Protein AF-A0A354XIC2-F1 (afdb_monomer)

Foldseek 3Di:
DAALVVLLCCCPVVVDDSVVVCVVCVVVVHDYPPVRVVVVVVVVVVVVVVVVVVVVVVVVPPPPPDDDDDCPVVDPDD

Secondary structure (DSSP, 8-state):
-B-HHHHHHHHHTT---HHHHHHHHHHTTPPB-HHHHHHHHHHHHHHHHHHHHHTTTTTTS----------TTT-S--

Nearest PDB structures (foldseek):
  3hy0-assembly1_A  TM=9.821E-01  e=1.280E-04  Escherichia coli K-12
  3hy1-assembly2_B  TM=9.118E-01  e=6.484E-04  Escherichia coli K-12
  5knn-assembly3_C  TM=9.924E-01  e=4.059E-03  Homo sapiens

Sequence (78 aa):
VLPGETVFKLYDTYGFPFDLTADVCREREVTLDEAGFQRELEAQRERARAASQFGADYTASIELDGETQFTGYERLED

pLDDT: mean 75.92, std 12.24, range [51.62, 89.75]

Radius of gyration: 24.57 Å; Cα contacts (8 Å, |Δi|>4): 46; chains: 1; bounding box: 44×17×67 Å

Solvent-accessible surface area (backbone atoms only — not comparable to full-atom values): 4777 Å² total; per-residue (Å²): 106,48,57,12,66,61,55,42,44,39,34,72,77,69,65,43,54,68,66,59,56,48,50,57,27,55,77,67,77,38,46,73,33,63,70,46,27,53,52,52,53,51,51,50,53,50,50,55,51,53,54,59,61,57,64,63,57,65,73,77,70,68,78,74,88,64,88,80,79,83,56,80,87,81,48,98,67,138

Structure (mmCIF, N/CA/C/O backbone):
data_AF-A0A354XIC2-F1
#
_entry.id   AF-A0A354XIC2-F1
#
loop_
_atom_site.group_PDB
_atom_site.id
_atom_site.type_symbol
_atom_site.label_atom_id
_atom_site.label_alt_id
_atom_site.label_comp_id
_atom_site.label_asym_id
_atom_site.label_entity_id
_atom_site.label_seq_id
_atom_site.pdbx_PDB_ins_code
_atom_site.Cartn_x
_atom_site.Cartn_y
_atom_site.Cartn_z
_atom_site.occupancy
_atom_site.B_iso_or_equiv
_atom_site.auth_seq_id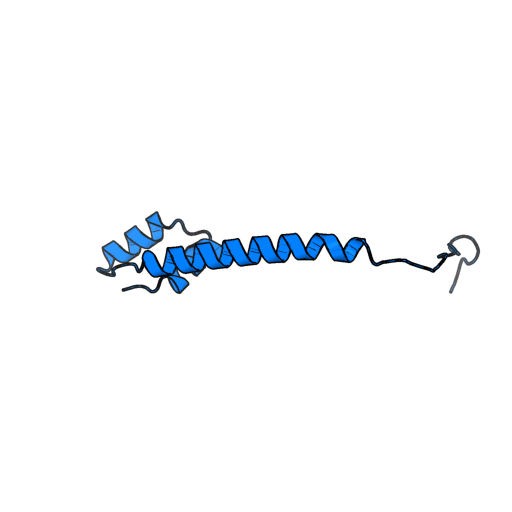
_atom_site.auth_comp_id
_atom_site.auth_asym_id
_atom_site.auth_atom_id
_atom_site.pdbx_PDB_model_num
ATOM 1 N N . VAL A 1 1 ? -12.293 -5.256 9.674 1.00 78.88 1 VAL A N 1
ATOM 2 C CA . VAL A 1 1 ? -10.983 -4.622 9.419 1.00 78.88 1 VAL A CA 1
ATOM 3 C C . VAL A 1 1 ? -10.816 -4.492 7.914 1.00 78.88 1 VAL A C 1
ATOM 5 O O . VAL A 1 1 ? -11.008 -5.492 7.231 1.00 78.88 1 VAL A O 1
ATOM 8 N N . LEU A 1 2 ? -10.574 -3.290 7.390 1.00 79.25 2 LEU A N 1
ATOM 9 C CA . LEU A 1 2 ? -10.306 -3.055 5.973 1.00 79.25 2 LEU A CA 1
ATOM 10 C C . LEU A 1 2 ? -8.878 -3.539 5.661 1.00 79.25 2 LEU A C 1
ATOM 12 O O . LEU A 1 2 ? -7.949 -3.093 6.338 1.00 79.25 2 LEU A O 1
ATOM 16 N N . PRO A 1 3 ? -8.688 -4.451 4.691 1.00 85.94 3 PRO A N 1
ATOM 17 C CA . PRO A 1 3 ? -7.380 -5.025 4.404 1.00 85.94 3 PRO A CA 1
ATOM 18 C C . PRO A 1 3 ? -6.420 -3.970 3.850 1.00 85.94 3 PRO A C 1
ATOM 20 O O . PRO A 1 3 ? -6.805 -3.136 3.024 1.00 85.94 3 PRO A O 1
ATOM 23 N N . GLY A 1 4 ? -5.155 -4.057 4.265 1.00 83.25 4 GLY A N 1
ATOM 24 C CA . GLY A 1 4 ? -4.109 -3.111 3.881 1.00 83.25 4 GLY A CA 1
ATOM 25 C C . GLY A 1 4 ? -3.902 -2.988 2.369 1.00 83.25 4 GLY A C 1
ATOM 26 O O . GLY A 1 4 ? -3.616 -1.898 1.894 1.00 83.25 4 GLY A O 1
ATOM 27 N N . GLU A 1 5 ? -4.152 -4.054 1.600 1.00 84.38 5 GLU A N 1
ATOM 28 C CA . GLU A 1 5 ? -4.099 -4.049 0.126 1.00 84.38 5 GLU A CA 1
ATOM 29 C C . GLU A 1 5 ? -5.135 -3.092 -0.497 1.00 84.38 5 GLU A C 1
ATOM 31 O O . GLU A 1 5 ? -4.851 -2.371 -1.452 1.00 84.38 5 GLU A O 1
ATOM 36 N N . THR A 1 6 ? -6.347 -3.025 0.067 1.00 85.31 6 THR A N 1
ATOM 37 C CA . THR A 1 6 ? -7.392 -2.112 -0.431 1.00 85.31 6 THR A CA 1
ATOM 38 C C . THR A 1 6 ? -7.049 -0.660 -0.112 1.00 85.31 6 THR A C 1
ATOM 40 O O . THR A 1 6 ? -7.228 0.217 -0.955 1.00 85.31 6 THR A O 1
ATOM 43 N N . VAL A 1 7 ? -6.511 -0.413 1.083 1.0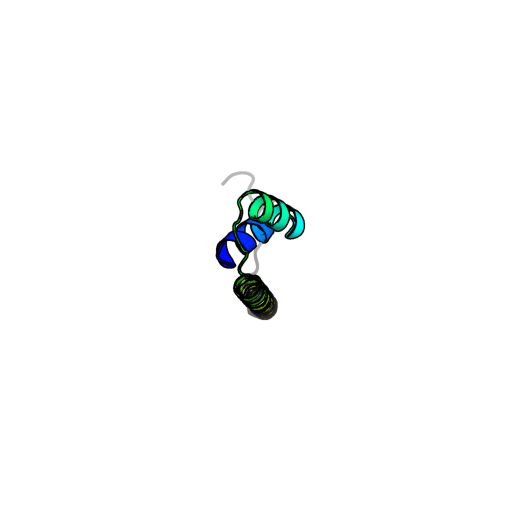0 85.19 7 VAL A N 1
ATOM 44 C CA . VAL A 1 7 ? -6.015 0.907 1.505 1.00 85.19 7 VAL A CA 1
ATOM 45 C C . VAL A 1 7 ? -4.845 1.340 0.630 1.00 85.19 7 VAL A C 1
ATOM 47 O O . VAL A 1 7 ? -4.798 2.474 0.163 1.00 85.19 7 VAL A O 1
ATOM 50 N N . PHE A 1 8 ? -3.935 0.410 0.351 1.00 85.62 8 PHE A N 1
ATOM 51 C CA . PHE A 1 8 ? -2.796 0.624 -0.523 1.00 85.62 8 PHE A CA 1
ATOM 52 C C . PHE A 1 8 ? -3.242 1.002 -1.933 1.00 85.62 8 PHE A C 1
ATOM 54 O O . PHE A 1 8 ? -2.750 1.978 -2.482 1.00 85.62 8 PHE A O 1
ATOM 61 N N . LYS A 1 9 ? -4.252 0.327 -2.485 1.00 86.31 9 LYS A N 1
ATOM 62 C CA . LYS A 1 9 ? -4.814 0.681 -3.792 1.00 86.31 9 LYS A CA 1
ATOM 63 C C . LYS A 1 9 ? -5.458 2.071 -3.808 1.00 86.31 9 LYS A C 1
ATOM 65 O O . LYS A 1 9 ? -5.292 2.803 -4.780 1.00 86.31 9 LYS A O 1
ATOM 70 N N . LEU A 1 10 ? -6.179 2.448 -2.749 1.00 86.75 10 LEU A N 1
ATOM 71 C CA . LEU A 1 10 ? -6.735 3.801 -2.585 1.00 86.75 10 LEU A CA 1
ATOM 72 C C . LEU A 1 10 ? -5.632 4.866 -2.570 1.00 86.75 10 LEU A C 1
ATOM 74 O O . LEU A 1 10 ? -5.774 5.900 -3.219 1.00 86.75 10 LEU A O 1
ATOM 78 N N . TYR A 1 11 ? -4.520 4.573 -1.903 1.00 85.88 11 TYR A N 1
ATOM 79 C CA . TYR A 1 11 ? -3.362 5.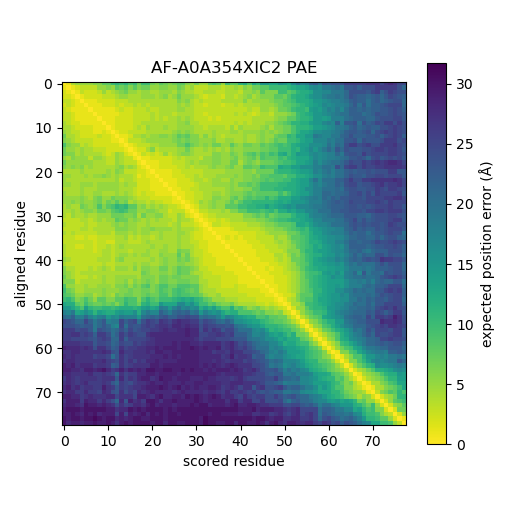452 -1.835 1.00 85.88 11 TYR A CA 1
ATOM 80 C C . TYR A 1 11 ? -2.595 5.543 -3.164 1.00 85.88 11 TYR A C 1
ATOM 82 O O . TYR A 1 11 ? -2.397 6.637 -3.682 1.00 85.88 11 TYR A O 1
ATOM 90 N N . ASP A 1 12 ? -2.205 4.405 -3.738 1.00 83.81 12 ASP A N 1
ATOM 91 C CA . ASP A 1 12 ? -1.333 4.312 -4.913 1.00 83.81 12 ASP A CA 1
ATOM 92 C C . ASP A 1 12 ? -2.062 4.625 -6.228 1.00 83.81 12 ASP A C 1
ATOM 94 O O . ASP A 1 12 ? -1.605 5.439 -7.025 1.00 83.81 12 ASP A O 1
ATOM 98 N N . THR A 1 13 ? -3.229 4.014 -6.456 1.00 84.31 13 THR A N 1
ATOM 99 C CA . THR A 1 13 ? -3.954 4.151 -7.731 1.00 84.31 13 THR A CA 1
ATOM 100 C C . THR A 1 13 ? -4.835 5.393 -7.762 1.00 84.31 13 THR A C 1
ATOM 102 O O . THR A 1 13 ? -4.946 6.052 -8.793 1.00 84.31 13 THR A O 1
ATOM 105 N N . TYR A 1 14 ? -5.499 5.697 -6.646 1.00 84.81 14 TYR A N 1
ATOM 106 C CA . TYR A 1 14 ? -6.484 6.778 -6.589 1.00 84.81 14 TYR A CA 1
ATOM 107 C C . TYR A 1 14 ? -5.949 8.051 -5.918 1.00 84.81 14 TYR A C 1
ATOM 109 O O . TYR A 1 14 ? -6.635 9.071 -5.941 1.00 84.81 14 TYR A O 1
ATOM 117 N N . GLY A 1 15 ? -4.745 8.018 -5.336 1.00 85.19 15 GLY A N 1
ATOM 118 C CA . GLY A 1 15 ? -4.123 9.182 -4.701 1.00 85.19 15 GLY A CA 1
ATOM 119 C C . GLY A 1 15 ? -4.819 9.640 -3.417 1.00 85.19 15 GLY A C 1
ATOM 120 O O . GLY A 1 15 ? -4.642 10.786 -3.003 1.00 85.19 15 GLY A O 1
ATOM 121 N N . PHE A 1 16 ? -5.637 8.786 -2.792 1.00 84.88 16 PHE A N 1
ATOM 122 C CA . PHE A 1 16 ? -6.324 9.135 -1.553 1.00 84.88 16 PHE A CA 1
ATOM 123 C C . PHE A 1 16 ? -5.340 9.107 -0.381 1.00 84.88 16 PHE A C 1
ATOM 125 O O . PHE A 1 16 ? -4.683 8.089 -0.156 1.00 84.88 16 PHE A O 1
ATOM 132 N N . PRO A 1 17 ? -5.246 10.183 0.417 1.00 83.25 17 PRO A N 1
ATOM 133 C CA . PRO A 1 17 ? -4.392 10.173 1.590 1.00 83.25 17 PRO A CA 1
ATOM 134 C C . PRO A 1 17 ? -4.878 9.127 2.599 1.00 83.25 17 PRO A C 1
ATOM 136 O O . PRO A 1 17 ? -6.083 8.901 2.771 1.00 83.25 17 PRO A O 1
ATOM 139 N N . PHE A 1 18 ? -3.918 8.506 3.286 1.00 80.19 18 PHE A N 1
ATOM 140 C CA . PHE A 1 18 ? -4.184 7.512 4.325 1.00 80.19 18 PHE A CA 1
ATOM 141 C C . PHE A 1 18 ? -5.128 8.070 5.403 1.00 80.19 18 PHE A C 1
ATOM 143 O O . PHE A 1 18 ? -6.093 7.400 5.762 1.00 80.19 18 PHE A O 1
ATOM 150 N N . ASP A 1 19 ? -4.931 9.329 5.813 1.00 82.25 19 ASP A N 1
ATOM 151 C CA . ASP A 1 19 ? -5.809 10.053 6.743 1.00 82.25 19 ASP A CA 1
ATOM 152 C C . ASP A 1 19 ? -7.278 10.069 6.309 1.00 82.25 19 ASP A C 1
ATOM 154 O O . ASP A 1 19 ? -8.157 9.797 7.120 1.00 82.25 19 ASP A O 1
ATOM 158 N N . LEU A 1 20 ? -7.572 10.330 5.030 1.00 81.81 20 LEU A N 1
ATOM 159 C CA . LEU A 1 20 ? -8.961 10.393 4.561 1.00 81.81 20 LEU A CA 1
ATOM 160 C C . LEU A 1 20 ? -9.596 8.999 4.514 1.00 81.81 20 LEU A C 1
ATOM 162 O O . LEU A 1 20 ? -10.771 8.832 4.828 1.00 81.81 20 LEU A O 1
ATOM 166 N N . THR A 1 21 ? -8.805 7.980 4.176 1.00 82.88 21 THR A N 1
ATOM 167 C CA . THR A 1 21 ? -9.254 6.582 4.234 1.00 82.88 21 THR A CA 1
ATOM 168 C C . THR A 1 21 ? -9.516 6.154 5.682 1.00 82.88 21 THR A C 1
ATOM 170 O O . THR A 1 21 ? -10.486 5.441 5.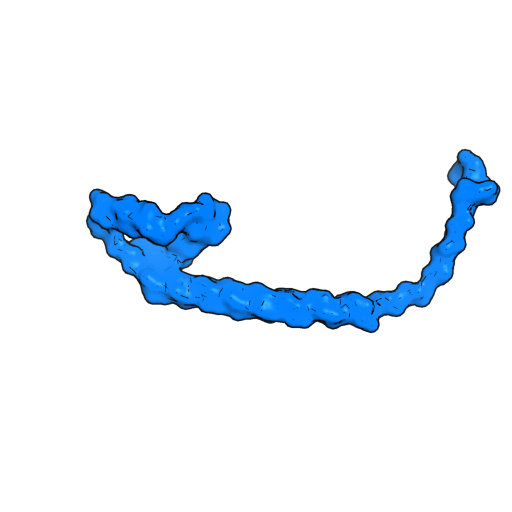945 1.00 82.88 21 THR A O 1
ATOM 173 N N . ALA A 1 22 ? -8.701 6.628 6.628 1.00 83.00 22 ALA A N 1
ATOM 174 C CA . ALA A 1 22 ? -8.878 6.406 8.059 1.00 83.00 22 ALA A CA 1
ATOM 175 C C . ALA A 1 22 ? -10.105 7.111 8.628 1.00 83.00 22 ALA A C 1
ATOM 177 O O . ALA A 1 22 ? -10.839 6.496 9.400 1.00 83.00 22 ALA A O 1
ATOM 178 N N . ASP A 1 23 ? -10.376 8.340 8.198 1.00 85.44 23 ASP A N 1
ATOM 179 C CA . ASP A 1 23 ? -11.548 9.097 8.631 1.00 85.44 23 ASP A CA 1
ATOM 180 C C . ASP A 1 23 ? -12.852 8.423 8.166 1.00 85.44 23 ASP A C 1
ATOM 182 O O . ASP A 1 23 ? -13.740 8.147 8.973 1.00 85.44 23 ASP A O 1
ATOM 186 N N . VAL A 1 24 ? -12.912 7.996 6.896 1.00 83.75 24 VAL A N 1
ATOM 187 C CA . VAL A 1 24 ? -14.058 7.251 6.339 1.00 83.75 24 VAL A CA 1
ATOM 188 C C . VAL A 1 24 ? -14.242 5.892 7.020 1.00 83.75 24 VAL A C 1
ATOM 190 O O . VAL A 1 24 ? -15.369 5.469 7.285 1.00 83.75 24 VAL A O 1
ATOM 193 N N . CYS A 1 25 ? -13.150 5.185 7.317 1.00 84.25 25 CYS A N 1
ATOM 194 C CA . CYS A 1 25 ? -13.221 3.914 8.036 1.00 84.25 25 CYS A CA 1
ATOM 195 C C . CYS A 1 25 ? -13.719 4.109 9.473 1.00 84.25 25 CYS A C 1
ATOM 197 O O . CYS A 1 25 ? -14.572 3.348 9.929 1.00 84.25 25 CYS A O 1
ATOM 199 N N . ARG A 1 26 ? -13.261 5.164 10.156 1.00 84.31 26 ARG A N 1
ATOM 200 C CA . ARG A 1 26 ? -13.695 5.524 11.509 1.00 84.31 26 ARG A CA 1
ATOM 201 C C . ARG A 1 26 ? -15.177 5.883 11.562 1.00 84.31 26 ARG A C 1
ATOM 203 O O . ARG A 1 26 ? -15.859 5.437 12.479 1.00 84.31 26 ARG A O 1
ATOM 210 N N . GLU A 1 27 ? -15.680 6.627 10.578 1.00 86.62 27 GLU A N 1
ATOM 211 C CA . GLU A 1 27 ? -17.103 6.979 10.469 1.00 86.62 27 GLU A CA 1
ATOM 212 C C . GLU A 1 27 ? -17.998 5.740 10.300 1.00 86.62 27 GLU A C 1
ATOM 214 O O . GLU A 1 27 ? -19.142 5.720 10.748 1.00 86.62 27 GLU A O 1
ATOM 219 N N . ARG A 1 28 ? -17.463 4.674 9.696 1.00 84.81 28 ARG A N 1
ATOM 220 C CA . ARG A 1 28 ? -18.175 3.409 9.472 1.00 84.81 28 ARG A CA 1
ATOM 221 C C . ARG A 1 28 ? -17.880 2.322 10.504 1.00 84.81 28 ARG A C 1
ATOM 223 O O . ARG A 1 28 ? -18.248 1.174 10.269 1.00 84.81 28 ARG A O 1
ATOM 230 N N . GLU A 1 29 ? -17.209 2.656 11.608 1.00 84.44 29 GLU A N 1
ATOM 231 C CA . GLU A 1 29 ? -16.777 1.701 12.646 1.00 84.44 29 GLU A CA 1
ATOM 232 C C . GLU A 1 29 ? -15.907 0.549 12.095 1.00 84.44 29 GLU A C 1
ATOM 234 O O . GLU A 1 29 ? -15.856 -0.558 12.635 1.00 84.44 29 GLU A O 1
ATOM 239 N N . VAL A 1 30 ? -15.183 0.804 11.002 1.00 84.38 30 VAL A N 1
ATOM 240 C CA . VAL A 1 30 ? -14.260 -0.141 10.375 1.00 84.38 30 VAL A CA 1
ATOM 241 C C . VAL A 1 30 ? -12.835 0.182 10.813 1.00 84.38 30 VAL A C 1
ATOM 243 O O . VAL A 1 30 ? -12.345 1.291 10.650 1.00 84.38 30 VAL A O 1
ATOM 246 N N . THR A 1 31 ? -12.126 -0.808 11.347 1.00 81.69 31 THR A N 1
ATOM 247 C CA . THR A 1 31 ? -10.693 -0.680 11.662 1.00 81.69 31 THR A CA 1
ATOM 248 C C . THR A 1 31 ? -9.851 -0.872 10.404 1.00 81.69 31 THR A C 1
ATOM 250 O O . THR A 1 31 ? -10.177 -1.736 9.594 1.00 81.69 31 THR A O 1
ATOM 253 N N . LEU A 1 32 ? -8.760 -0.132 10.240 1.00 82.38 32 LEU A N 1
ATOM 254 C CA . LEU A 1 32 ? -7.795 -0.334 9.155 1.00 82.38 32 LEU A CA 1
ATOM 255 C C . LEU A 1 32 ? -6.728 -1.358 9.542 1.00 82.38 32 LEU A C 1
ATOM 257 O O . LEU A 1 32 ? -6.318 -1.424 10.698 1.00 82.38 32 LEU A O 1
ATOM 261 N N . ASP A 1 33 ? -6.252 -2.127 8.567 1.00 87.00 33 ASP A N 1
ATOM 262 C CA . ASP A 1 33 ? -5.057 -2.957 8.717 1.00 87.00 33 ASP A CA 1
ATOM 263 C C . ASP A 1 33 ? -3.796 -2.172 8.315 1.00 87.00 33 ASP A C 1
ATOM 265 O O . ASP A 1 33 ? -3.296 -2.266 7.191 1.00 87.00 33 ASP A O 1
ATOM 269 N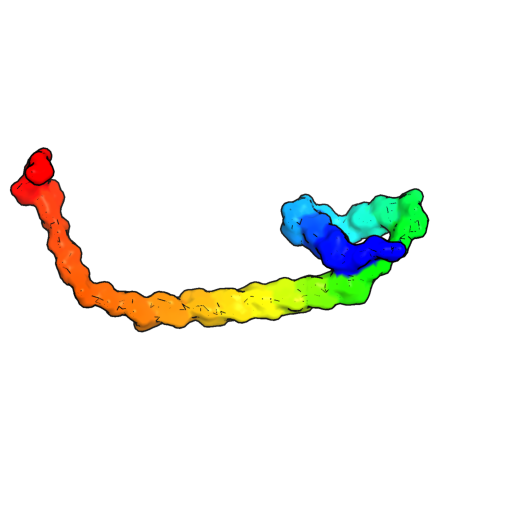 N . GLU A 1 34 ? -3.289 -1.368 9.253 1.00 83.56 34 GLU A N 1
ATOM 270 C CA . GLU A 1 34 ? -2.048 -0.593 9.098 1.00 83.56 34 GLU A CA 1
ATOM 271 C C . GLU A 1 34 ? -0.823 -1.477 8.832 1.00 83.56 34 GLU A C 1
ATOM 273 O O . GLU A 1 34 ? 0.057 -1.110 8.050 1.00 83.56 34 GLU A O 1
ATOM 278 N N . ALA A 1 35 ? -0.773 -2.661 9.448 1.00 87.88 35 ALA A N 1
ATOM 279 C CA . ALA A 1 35 ? 0.337 -3.592 9.286 1.00 87.88 35 ALA A CA 1
ATOM 280 C C . ALA A 1 35 ? 0.370 -4.176 7.866 1.00 87.88 35 ALA A C 1
ATOM 282 O O . ALA A 1 35 ? 1.435 -4.268 7.252 1.00 87.88 35 ALA A O 1
ATOM 283 N N . GLY A 1 36 ? -0.797 -4.531 7.319 1.00 86.75 36 GLY A N 1
ATOM 284 C CA . GLY A 1 36 ? -0.931 -4.944 5.923 1.00 86.75 36 GLY A CA 1
ATOM 285 C C . GLY A 1 36 ? -0.550 -3.834 4.942 1.00 86.75 36 GLY A C 1
ATOM 286 O O . GLY A 1 36 ? 0.140 -4.100 3.960 1.00 86.75 36 GLY A O 1
ATOM 287 N N . PHE A 1 37 ? -0.936 -2.586 5.231 1.00 85.62 37 PHE A N 1
ATOM 288 C CA . PHE A 1 37 ? -0.587 -1.431 4.401 1.00 85.62 37 PHE A CA 1
ATOM 289 C C . PHE A 1 37 ? 0.927 -1.181 4.372 1.00 85.62 37 PHE A C 1
ATOM 291 O O . PHE A 1 37 ? 1.497 -1.046 3.292 1.00 85.62 37 PHE A O 1
ATOM 298 N N . GLN A 1 38 ? 1.605 -1.189 5.529 1.00 85.94 38 GLN A N 1
ATOM 299 C CA . GLN A 1 38 ? 3.065 -1.031 5.575 1.00 85.94 38 GLN A CA 1
ATOM 300 C C . GLN A 1 38 ? 3.794 -2.126 4.793 1.00 85.94 38 GLN A C 1
ATOM 302 O O . GLN A 1 38 ? 4.742 -1.825 4.070 1.00 85.94 38 GLN A O 1
ATOM 307 N N . ARG A 1 39 ? 3.341 -3.381 4.894 1.00 89.75 39 ARG A N 1
ATOM 308 C CA . ARG A 1 39 ? 3.934 -4.499 4.148 1.00 89.75 39 ARG A CA 1
ATOM 309 C C . ARG A 1 39 ? 3.849 -4.306 2.635 1.00 89.75 39 ARG A C 1
ATOM 311 O O . ARG A 1 39 ? 4.837 -4.541 1.946 1.00 89.75 39 ARG A O 1
ATOM 318 N N . GLU A 1 40 ? 2.692 -3.888 2.128 1.00 86.38 40 GLU A N 1
ATOM 319 C CA . GLU A 1 40 ? 2.505 -3.601 0.698 1.00 86.38 40 GLU A CA 1
ATOM 320 C C . GLU A 1 40 ? 3.371 -2.420 0.243 1.00 86.38 40 GLU A C 1
ATOM 322 O O . GLU A 1 40 ? 3.996 -2.476 -0.817 1.00 86.38 40 GLU A O 1
ATOM 327 N N . LEU A 1 41 ? 3.492 -1.388 1.081 1.00 85.44 41 LEU A N 1
ATOM 328 C CA . LEU A 1 41 ? 4.320 -0.215 0.805 1.00 85.44 41 LEU A CA 1
ATOM 329 C C . LEU A 1 41 ? 5.817 -0.570 0.734 1.00 85.44 41 LEU A C 1
ATOM 331 O O . LEU A 1 41 ? 6.545 -0.091 -0.138 1.00 85.44 41 LEU A O 1
ATOM 335 N N . GLU A 1 42 ? 6.281 -1.454 1.618 1.00 88.75 42 GLU A N 1
ATOM 336 C CA . GLU A 1 42 ? 7.657 -1.953 1.616 1.00 88.75 42 GLU A CA 1
ATOM 337 C C . GLU A 1 42 ? 7.931 -2.862 0.406 1.00 88.75 42 GLU A C 1
ATOM 339 O O . GLU A 1 42 ? 8.940 -2.688 -0.283 1.00 88.75 42 GLU A O 1
ATOM 344 N N . ALA A 1 43 ? 6.989 -3.750 0.068 1.00 88.00 43 ALA A N 1
ATOM 345 C CA . ALA A 1 43 ? 7.067 -4.605 -1.115 1.00 88.00 43 ALA A CA 1
ATOM 3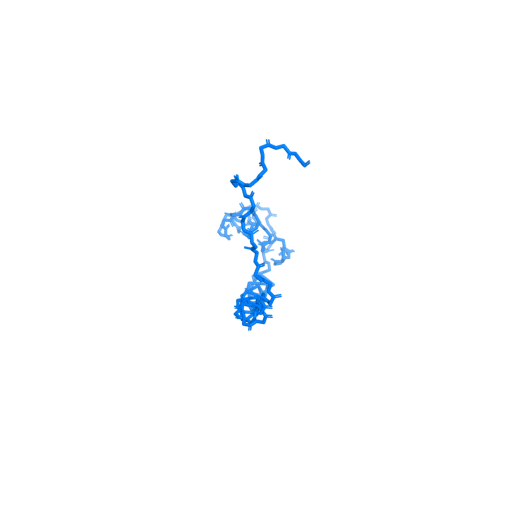46 C C . ALA A 1 43 ? 7.077 -3.794 -2.422 1.00 88.00 43 ALA A C 1
ATOM 348 O O . ALA A 1 43 ? 7.853 -4.090 -3.334 1.00 88.00 43 ALA A O 1
ATOM 349 N N . GLN A 1 44 ? 6.261 -2.739 -2.526 1.00 86.44 44 GLN A N 1
ATOM 350 C CA . GLN A 1 44 ? 6.286 -1.824 -3.669 1.00 86.44 44 GLN A CA 1
ATOM 351 C C . GLN A 1 44 ? 7.638 -1.114 -3.773 1.00 86.44 44 GLN A C 1
ATOM 353 O O . GLN A 1 44 ? 8.210 -1.031 -4.861 1.00 86.44 44 GLN A O 1
ATOM 358 N N . ARG A 1 45 ? 8.182 -0.633 -2.650 1.00 86.94 45 ARG A N 1
ATOM 359 C CA . ARG A 1 45 ? 9.495 0.021 -2.612 1.00 86.94 45 ARG A CA 1
ATOM 360 C C . ARG A 1 45 ? 10.612 -0.917 -3.065 1.00 86.94 45 ARG A C 1
ATOM 362 O O . ARG A 1 45 ? 11.516 -0.486 -3.781 1.00 86.94 45 ARG A O 1
ATOM 369 N N . GLU A 1 46 ? 10.557 -2.184 -2.671 1.00 87.06 46 GLU A N 1
ATOM 370 C CA . GLU A 1 46 ? 11.504 -3.203 -3.117 1.00 87.06 46 GLU A CA 1
ATOM 371 C C . GLU A 1 46 ? 11.370 -3.491 -4.618 1.00 87.06 46 GLU A C 1
ATOM 373 O O . GLU A 1 46 ? 12.371 -3.444 -5.335 1.00 87.06 46 GLU A O 1
ATOM 378 N N . ARG A 1 47 ? 10.142 -3.664 -5.131 1.00 84.69 47 ARG A N 1
ATOM 379 C CA . ARG A 1 47 ? 9.886 -3.808 -6.577 1.00 84.69 47 ARG A CA 1
ATOM 380 C C . ARG A 1 47 ? 10.393 -2.606 -7.374 1.00 84.69 47 ARG A C 1
ATOM 382 O O . ARG A 1 47 ? 11.022 -2.793 -8.410 1.00 84.69 47 ARG A O 1
ATOM 389 N N . ALA A 1 48 ? 10.170 -1.384 -6.890 1.00 82.62 48 ALA A N 1
ATOM 390 C CA . ALA A 1 48 ? 10.638 -0.163 -7.545 1.00 82.62 48 ALA A CA 1
ATOM 391 C C . ALA A 1 48 ? 12.174 -0.089 -7.595 1.00 82.62 48 ALA A C 1
ATOM 393 O O . ALA A 1 48 ? 12.743 0.315 -8.612 1.00 82.62 48 ALA A O 1
ATOM 394 N N . ARG A 1 49 ? 12.862 -0.531 -6.532 1.00 80.81 49 ARG A N 1
ATOM 395 C CA . ARG A 1 49 ? 14.330 -0.647 -6.514 1.00 80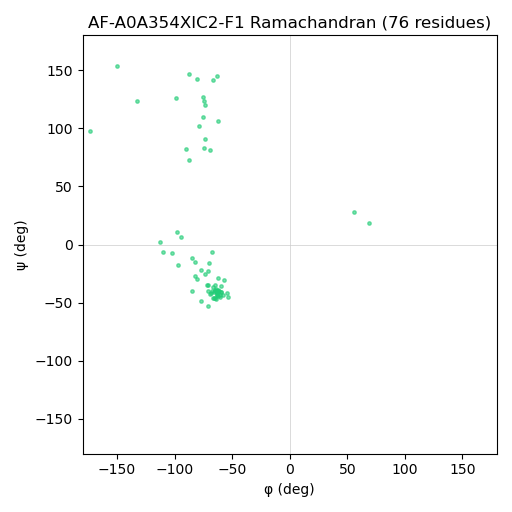.81 49 ARG A CA 1
ATOM 396 C C . ARG A 1 49 ? 14.830 -1.710 -7.490 1.00 80.81 49 ARG A C 1
ATOM 398 O O . ARG A 1 49 ? 15.756 -1.430 -8.243 1.00 80.81 49 ARG A O 1
ATOM 405 N N . ALA A 1 50 ? 14.207 -2.887 -7.509 1.00 77.81 50 ALA A N 1
ATOM 406 C CA . ALA A 1 50 ? 14.565 -3.968 -8.427 1.00 77.81 50 ALA A CA 1
ATOM 407 C C . ALA A 1 50 ? 14.349 -3.568 -9.899 1.00 77.81 50 ALA A C 1
ATOM 409 O O . ALA A 1 50 ? 15.226 -3.781 -10.733 1.00 77.81 50 ALA A O 1
ATOM 410 N N . ALA A 1 51 ? 13.229 -2.909 -10.213 1.00 74.88 51 ALA A N 1
ATOM 411 C CA . ALA A 1 51 ? 12.951 -2.382 -11.549 1.00 74.88 51 ALA A CA 1
ATOM 412 C C . ALA A 1 51 ? 13.957 -1.294 -11.967 1.00 74.88 51 ALA A C 1
ATOM 414 O O . ALA A 1 51 ? 14.421 -1.284 -13.105 1.00 74.88 51 ALA A O 1
ATOM 415 N N . SER A 1 52 ? 14.349 -0.416 -11.036 1.00 64.44 52 SER A N 1
ATOM 416 C CA . SER A 1 52 ? 15.382 0.604 -11.281 1.00 64.44 52 SER A CA 1
ATOM 417 C C . SER A 1 52 ? 16.761 -0.010 -11.546 1.00 64.44 52 SER A C 1
ATOM 419 O O . SER A 1 52 ? 17.518 0.519 -12.353 1.00 64.44 52 SER A O 1
ATOM 421 N N . GLN A 1 53 ? 17.089 -1.131 -10.896 1.00 60.28 53 GLN A N 1
ATOM 422 C CA . GLN A 1 53 ? 18.350 -1.843 -11.113 1.00 60.28 53 GLN A CA 1
ATOM 423 C C . GLN A 1 53 ? 18.387 -2.542 -12.483 1.00 60.28 53 GLN A C 1
ATOM 425 O O . GLN A 1 53 ? 19.430 -2.563 -13.129 1.00 60.28 53 GLN A O 1
ATOM 430 N N . PHE A 1 54 ? 17.246 -3.048 -12.960 1.00 57.53 54 PHE A N 1
ATOM 431 C CA . PHE A 1 54 ? 17.139 -3.732 -14.254 1.00 57.53 54 PHE A CA 1
ATOM 432 C C . PHE A 1 54 ? 17.204 -2.777 -15.462 1.00 57.53 54 PHE A C 1
ATOM 434 O O . PHE A 1 54 ? 17.619 -3.171 -16.549 1.00 57.53 54 PHE A O 1
ATOM 441 N N . GLY A 1 55 ? 16.836 -1.502 -15.284 1.00 54.84 55 GLY A N 1
ATOM 442 C CA . GLY A 1 55 ? 16.894 -0.488 -16.346 1.00 54.84 55 GLY A CA 1
ATOM 443 C C . GLY A 1 55 ? 18.310 -0.066 -16.766 1.00 54.84 55 GLY A C 1
ATOM 444 O O . GLY A 1 55 ? 18.471 0.526 -17.831 1.00 54.84 55 GLY A O 1
ATOM 445 N N . ALA A 1 56 ? 19.338 -0.364 -15.965 1.00 54.56 56 ALA A N 1
ATOM 446 C CA . ALA A 1 56 ? 20.719 0.010 -16.272 1.00 54.56 56 ALA A CA 1
ATOM 447 C C . ALA A 1 56 ? 21.407 -0.945 -17.270 1.00 54.56 56 ALA A C 1
ATOM 449 O O . ALA A 1 56 ? 22.248 -0.497 -18.046 1.00 54.56 56 ALA A O 1
ATOM 450 N N . ASP A 1 57 ? 21.032 -2.228 -17.291 1.00 53.44 57 ASP A N 1
ATOM 451 C CA . ASP A 1 57 ? 21.726 -3.252 -18.093 1.00 53.44 57 ASP A CA 1
ATOM 452 C C . ASP A 1 57 ? 21.290 -3.276 -19.566 1.00 53.44 57 ASP A C 1
ATOM 454 O O . ASP A 1 57 ? 22.075 -3.611 -20.449 1.00 53.44 57 ASP A O 1
ATOM 458 N N . TYR A 1 58 ? 20.058 -2.861 -19.876 1.00 51.62 58 TYR A N 1
ATOM 459 C CA . TYR A 1 58 ? 19.530 -2.966 -21.244 1.00 51.62 58 TYR A CA 1
ATOM 460 C C . TYR A 1 58 ? 20.185 -1.994 -22.240 1.00 51.62 58 TYR A C 1
ATOM 462 O O . TYR A 1 58 ? 20.197 -2.257 -23.440 1.00 51.62 58 TYR A O 1
ATOM 470 N N . THR A 1 59 ? 20.766 -0.891 -21.759 1.00 53.97 59 THR A N 1
ATOM 471 C CA . THR A 1 59 ? 21.499 0.064 -22.611 1.00 53.97 59 THR A CA 1
ATOM 472 C C . THR A 1 59 ? 22.896 -0.451 -22.976 1.00 53.97 59 THR A C 1
ATOM 474 O O . THR A 1 59 ? 23.459 -0.027 -23.980 1.00 53.97 59 THR A O 1
ATOM 477 N N . ALA A 1 60 ? 23.461 -1.379 -22.195 1.00 55.09 60 ALA A N 1
ATOM 478 C CA . ALA A 1 60 ? 24.825 -1.867 -22.394 1.00 55.09 60 ALA A CA 1
ATOM 479 C C . ALA A 1 60 ? 24.944 -2.956 -23.477 1.00 55.09 60 ALA A C 1
ATOM 481 O O . ALA A 1 60 ? 26.051 -3.237 -23.923 1.00 55.09 60 ALA A O 1
ATOM 482 N N . SER A 1 61 ? 23.833 -3.573 -23.901 1.00 52.88 61 SER A N 1
ATOM 483 C CA . SER A 1 61 ? 23.838 -4.727 -24.822 1.00 52.88 61 SER A CA 1
ATOM 484 C C . SER A 1 61 ? 23.242 -4.451 -26.202 1.00 52.88 61 SER A C 1
ATOM 486 O O . SER A 1 61 ? 23.153 -5.366 -27.019 1.00 52.88 61 SER A O 1
ATOM 488 N N . ILE A 1 62 ? 22.813 -3.220 -26.486 1.00 56.84 62 ILE A N 1
ATOM 489 C CA . ILE A 1 62 ? 22.349 -2.846 -27.825 1.00 56.84 62 ILE A CA 1
ATOM 490 C C . ILE A 1 62 ? 23.575 -2.398 -28.633 1.00 56.84 62 ILE A C 1
ATOM 492 O O . ILE A 1 62 ? 23.789 -1.217 -28.892 1.00 56.84 62 ILE A O 1
ATOM 496 N N . GLU A 1 63 ? 24.413 -3.361 -29.013 1.00 60.81 63 GLU A N 1
ATOM 497 C CA . GLU A 1 63 ? 25.355 -3.175 -30.115 1.00 60.81 63 GLU A CA 1
ATOM 498 C C . GLU A 1 63 ? 24.532 -3.221 -31.409 1.00 60.81 63 GLU A C 1
ATOM 500 O O . GLU A 1 63 ? 24.246 -4.285 -31.957 1.00 60.81 63 GLU A O 1
ATOM 505 N N . LEU A 1 64 ? 24.054 -2.057 -31.860 1.00 61.06 64 LEU A N 1
ATOM 506 C CA . LEU A 1 64 ? 23.494 -1.902 -33.203 1.00 61.06 64 LEU A CA 1
ATOM 507 C C . LEU A 1 64 ? 24.644 -2.030 -34.212 1.00 61.06 64 LEU A C 1
ATOM 509 O O . LEU A 1 64 ? 25.185 -1.029 -34.673 1.00 61.06 64 LEU A O 1
ATOM 513 N N . ASP A 1 65 ? 25.031 -3.263 -34.538 1.00 59.41 65 ASP A N 1
ATOM 514 C CA . ASP A 1 65 ? 25.886 -3.547 -35.692 1.00 59.41 65 ASP A CA 1
ATOM 515 C C . ASP A 1 65 ? 25.026 -3.409 -36.955 1.00 59.41 65 ASP A C 1
ATOM 517 O O . ASP A 1 65 ? 24.387 -4.343 -37.441 1.00 59.41 65 ASP A O 1
ATOM 521 N N . GLY A 1 66 ? 24.879 -2.168 -37.402 1.00 60.56 66 GLY A N 1
ATOM 522 C CA . GLY A 1 66 ? 24.058 -1.823 -38.548 1.00 60.56 66 GLY A CA 1
ATOM 523 C C . GLY A 1 66 ? 24.223 -0.355 -38.889 1.00 60.56 66 GLY A C 1
ATOM 524 O O . GLY A 1 66 ? 23.582 0.507 -38.294 1.00 60.56 66 GLY A O 1
ATOM 525 N N . GLU A 1 67 ? 25.080 -0.063 -3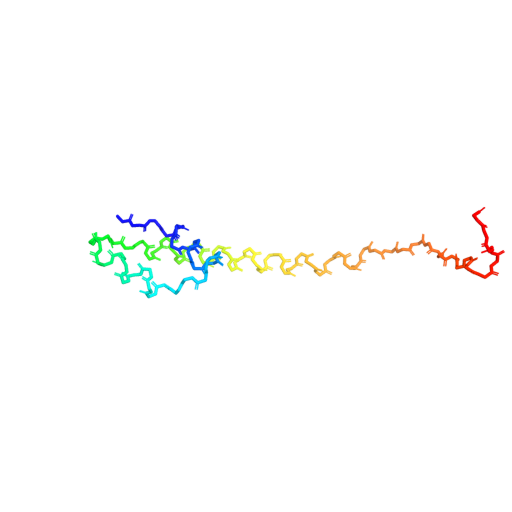9.863 1.00 65.38 67 GLU A N 1
ATOM 526 C CA . GLU A 1 67 ? 25.106 1.246 -40.506 1.00 65.38 67 GLU A CA 1
ATOM 527 C C . GLU A 1 67 ? 23.751 1.469 -41.192 1.00 65.38 67 GLU A C 1
ATOM 529 O O . GLU A 1 67 ? 23.435 0.857 -42.211 1.00 65.38 67 GLU A O 1
ATOM 534 N N . THR A 1 68 ? 22.905 2.329 -40.623 1.00 66.38 68 THR A N 1
ATOM 535 C CA . THR A 1 68 ? 21.700 2.782 -41.319 1.00 66.38 68 THR A CA 1
ATOM 536 C C . THR A 1 68 ? 22.099 3.860 -42.315 1.00 66.38 68 THR A C 1
ATOM 538 O O . THR A 1 68 ? 22.327 5.012 -41.940 1.00 66.38 68 THR A O 1
ATOM 541 N N . GLN A 1 69 ? 22.182 3.493 -43.591 1.00 66.75 69 GLN A N 1
ATOM 542 C CA . GLN A 1 69 ? 22.405 4.448 -44.668 1.00 66.75 69 GLN A CA 1
ATOM 543 C C . GLN A 1 69 ? 21.121 5.255 -44.919 1.00 66.75 69 GLN A C 1
ATOM 545 O O . GLN A 1 69 ? 20.066 4.700 -45.227 1.00 66.75 69 GLN A O 1
ATOM 550 N N . PHE A 1 70 ? 21.195 6.579 -44.766 1.00 70.00 70 PHE A N 1
ATOM 551 C CA . PHE A 1 70 ? 20.081 7.479 -45.061 1.00 70.00 70 PHE A CA 1
ATOM 552 C C . PHE A 1 70 ? 19.930 7.647 -46.579 1.00 70.00 70 PHE A C 1
ATOM 554 O O . PHE A 1 70 ? 20.750 8.303 -47.213 1.00 70.00 70 PHE A O 1
ATOM 561 N N . THR A 1 71 ? 18.864 7.094 -47.158 1.00 72.44 71 THR A N 1
ATOM 562 C CA . THR A 1 71 ? 18.578 7.147 -48.607 1.00 72.44 71 THR A CA 1
ATOM 563 C C . THR A 1 71 ? 17.651 8.300 -49.013 1.00 72.44 71 THR A C 1
ATOM 565 O O . THR A 1 71 ? 17.256 8.404 -50.174 1.00 72.44 71 THR A O 1
ATOM 568 N N . GLY A 1 72 ? 17.304 9.200 -48.086 1.00 66.75 72 GLY A N 1
ATOM 569 C CA . GLY A 1 72 ? 16.233 10.191 -48.266 1.00 66.75 72 GLY A CA 1
ATOM 570 C C . GLY A 1 72 ? 16.476 11.286 -49.314 1.00 66.75 72 GLY A C 1
ATOM 571 O O . GLY A 1 72 ? 15.558 12.049 -49.595 1.00 66.75 72 GLY A O 1
ATOM 572 N N . TYR A 1 73 ? 17.673 11.371 -49.905 1.00 65.50 73 TYR A N 1
ATOM 573 C CA . TYR A 1 73 ? 17.957 12.266 -51.040 1.00 65.50 73 TYR A CA 1
ATOM 574 C C . TYR A 1 73 ? 18.192 11.525 -52.366 1.00 65.50 73 TYR A C 1
ATOM 576 O O . TYR A 1 73 ? 18.320 12.175 -53.401 1.00 65.50 73 TYR A O 1
ATOM 584 N N . GLU A 1 74 ? 18.247 10.189 -52.359 1.00 61.00 74 GLU A N 1
ATOM 585 C CA . GLU A 1 74 ? 18.519 9.379 -53.558 1.00 61.00 74 GLU A CA 1
ATOM 586 C C . GLU A 1 74 ? 17.247 8.837 -54.227 1.00 61.00 74 GLU A C 1
ATOM 588 O O . GLU A 1 74 ? 17.283 8.487 -55.406 1.00 61.00 74 GLU A O 1
ATOM 593 N N . ARG A 1 75 ? 16.103 8.816 -53.529 1.00 59.06 75 ARG A N 1
ATOM 594 C CA . ARG A 1 75 ? 14.801 8.444 -54.101 1.00 59.06 75 ARG A CA 1
ATOM 595 C C . ARG A 1 75 ? 13.718 9.445 -53.712 1.00 59.06 75 ARG A C 1
ATOM 597 O O . ARG A 1 75 ? 13.482 9.671 -5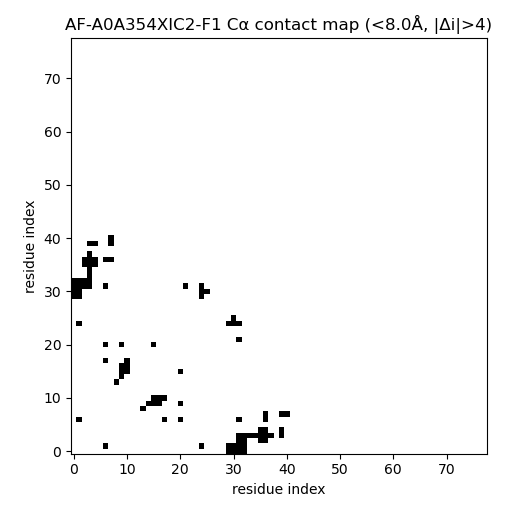2.530 1.00 59.06 75 ARG A O 1
ATOM 604 N N . LEU A 1 76 ? 13.058 10.030 -54.717 1.00 60.19 76 LEU A N 1
ATOM 605 C CA . LEU A 1 76 ? 11.867 10.863 -54.518 1.00 60.19 76 LEU A CA 1
ATOM 606 C C . LEU A 1 76 ? 10.574 10.026 -54.448 1.00 60.19 76 LEU A C 1
ATOM 608 O O . LEU A 1 76 ? 9.546 10.566 -54.060 1.00 60.19 76 LEU A O 1
ATOM 612 N N . GLU A 1 77 ? 10.610 8.735 -54.800 1.00 57.03 77 GLU A N 1
ATOM 613 C CA . GLU A 1 77 ? 9.468 7.805 -54.776 1.00 57.03 77 GLU A CA 1
ATOM 614 C C . GLU A 1 77 ? 9.975 6.365 -54.505 1.00 57.03 77 GLU A C 1
ATOM 616 O O . GLU A 1 77 ? 11.144 6.078 -54.780 1.00 57.03 77 GLU A O 1
ATOM 621 N N . ASP A 1 78 ? 9.106 5.528 -53.916 1.00 52.19 78 ASP A N 1
ATOM 622 C CA . ASP A 1 78 ? 9.342 4.205 -53.278 1.00 52.19 78 ASP A CA 1
ATOM 623 C C . ASP A 1 78 ? 10.272 3.233 -54.042 1.00 52.19 78 ASP A C 1
ATOM 625 O O . ASP A 1 78 ? 9.980 2.883 -55.208 1.00 52.19 78 ASP A O 1
#

Mean predicted aligned error: 13.45 Å